Protein AF-A0A559KFC4-F1 (afdb_monomer_lite)

Foldseek 3Di:
DVVVQWDWDDDDDDPQKPFPDWTWTAGPNDIDIDGHQTWGDDPQGIDTDPDDPVQQPAWDDDPNDTDTDGDVLSVLLVLVRDPPSPVSNVVSLCCCQPVVPDDDLVSLVVSLVDGDDPVSNVVSVVSSVNNPD

Secondary structure (DSSP, 8-state):
-GGGSSEEE-----TTB--SEEEEEEETTEEEEEEES-EEEETTEEEE----GGG--EEEEETTEEEEE--HHHHHHHHHHSTT-HHHHHHHHHHHHHH-----HHHHHHHHHS---HHHHHHHHHHHHHHH-

Radius of gyration: 16.33 Å; chains: 1; bounding box: 37×38×44 Å

Organism: NCBI:txid2163881

InterPro domains:
  IPR043519 Nucleotidyltransferase superfamily [SSF81301] (5-98)

Sequence (133 aa):
MLIDIGIDIEYAPKEPFCTKHFYHMEIEGVEVDLLGLFGIRHADGIYRLDFRQEDIAGTTWADGQAVPLSTLEDWFVLYLLIPGKQEKADLIERYWLTQGGPVRRDRLAAALQEQLPYEVQQRIDTAFVRLFN

pLDDT: mean 91.0, std 7.63, range [51.5, 98.19]

Structure (mmCIF, N/CA/C/O backbone):
data_AF-A0A559KFC4-F1
#
_entry.id   AF-A0A559KFC4-F1
#
loop_
_atom_site.group_PDB
_atom_site.id
_atom_site.type_symbol
_atom_site.label_atom_id
_atom_site.label_alt_id
_atom_site.label_comp_id
_atom_site.label_asym_id
_atom_site.label_entity_id
_atom_site.label_seq_id
_atom_site.pdbx_PDB_ins_code
_atom_site.Cartn_x
_atom_site.Cartn_y
_atom_site.Cartn_z
_atom_site.occupancy
_atom_site.B_iso_or_equiv
_atom_site.auth_seq_id
_atom_site.auth_comp_id
_atom_site.auth_asym_id
_atom_site.auth_atom_id
_atom_site.pdbx_PDB_model_num
ATOM 1 N N . MET A 1 1 ? 7.006 8.938 -25.043 1.00 51.50 1 MET A N 1
ATOM 2 C CA . MET A 1 1 ? 6.320 7.793 -24.402 1.00 51.50 1 MET A CA 1
ATOM 3 C C . MET A 1 1 ? 7.289 7.201 -23.377 1.00 51.50 1 MET A C 1
ATOM 5 O O . MET A 1 1 ? 8.478 7.377 -23.571 1.00 51.50 1 MET A O 1
ATOM 9 N N . LEU A 1 2 ? 6.853 6.575 -22.274 1.00 58.69 2 LEU A N 1
ATOM 10 C CA . LEU A 1 2 ? 7.778 6.087 -21.217 1.00 58.69 2 LEU A CA 1
ATOM 11 C C . LEU A 1 2 ? 8.867 5.123 -21.736 1.00 58.69 2 LEU A C 1
ATOM 13 O O . LEU A 1 2 ? 9.944 5.052 -21.162 1.00 58.69 2 LEU A O 1
ATOM 17 N N . ILE A 1 3 ? 8.621 4.465 -22.872 1.00 61.69 3 ILE A N 1
ATOM 18 C CA . ILE A 1 3 ? 9.613 3.649 -23.591 1.00 61.69 3 ILE A CA 1
ATOM 19 C C . ILE A 1 3 ? 10.822 4.445 -24.116 1.00 61.69 3 ILE A C 1
ATOM 21 O O . ILE A 1 3 ? 11.827 3.852 -24.476 1.00 61.69 3 ILE A O 1
ATOM 25 N N . ASP A 1 4 ? 10.722 5.775 -24.200 1.00 74.62 4 ASP A N 1
ATOM 26 C CA . ASP A 1 4 ? 11.777 6.632 -24.750 1.00 74.62 4 ASP A CA 1
ATOM 27 C C . ASP A 1 4 ? 12.831 6.995 -23.690 1.00 74.62 4 ASP A C 1
ATOM 29 O O . ASP A 1 4 ? 13.856 7.580 -24.031 1.00 74.62 4 ASP A O 1
ATOM 33 N N . ILE A 1 5 ? 12.571 6.692 -22.410 1.00 80.81 5 ILE A N 1
ATOM 34 C CA . ILE A 1 5 ? 13.436 7.066 -21.277 1.00 80.81 5 ILE A CA 1
ATOM 35 C C . ILE A 1 5 ? 14.004 5.867 -20.510 1.00 80.81 5 ILE A C 1
ATOM 37 O O . ILE A 1 5 ? 14.749 6.065 -19.557 1.00 80.81 5 ILE A O 1
ATOM 41 N N . GLY A 1 6 ? 13.664 4.638 -20.899 1.00 78.38 6 GLY A N 1
ATOM 42 C CA . GLY A 1 6 ? 14.098 3.433 -20.199 1.00 78.38 6 GLY A CA 1
ATOM 43 C C . GLY A 1 6 ? 14.190 2.224 -21.116 1.00 78.38 6 GLY A C 1
ATOM 44 O O . GLY A 1 6 ? 13.678 2.230 -22.236 1.00 78.38 6 GLY A O 1
ATOM 45 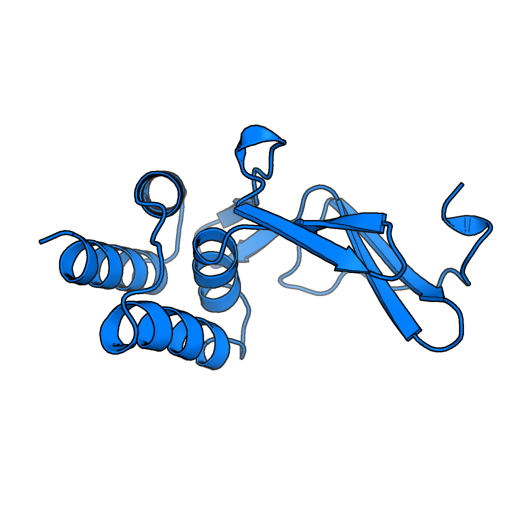N N . ILE A 1 7 ? 14.855 1.183 -20.627 1.00 78.69 7 ILE A N 1
ATOM 46 C CA . ILE A 1 7 ? 14.949 -0.106 -21.314 1.00 78.69 7 ILE A CA 1
ATOM 47 C C . ILE A 1 7 ? 13.827 -0.994 -20.781 1.00 78.69 7 ILE A C 1
ATOM 49 O O . ILE A 1 7 ? 13.792 -1.268 -19.585 1.00 78.69 7 ILE A O 1
ATOM 53 N N . ASP A 1 8 ? 12.915 -1.419 -21.658 1.00 79.56 8 ASP A N 1
ATOM 54 C CA . ASP A 1 8 ? 11.875 -2.394 -21.317 1.00 79.56 8 ASP A CA 1
ATOM 55 C C . ASP A 1 8 ? 12.519 -3.764 -21.090 1.00 79.56 8 ASP A C 1
ATOM 57 O O . ASP A 1 8 ? 13.247 -4.275 -21.949 1.00 79.56 8 ASP A O 1
ATOM 61 N N . ILE A 1 9 ? 12.275 -4.339 -19.919 1.00 78.25 9 ILE A N 1
ATOM 62 C CA . ILE A 1 9 ? 12.781 -5.650 -19.540 1.00 78.25 9 ILE A CA 1
ATOM 63 C C . ILE A 1 9 ? 11.603 -6.611 -19.589 1.00 78.25 9 ILE A C 1
ATOM 65 O O . ILE A 1 9 ? 10.615 -6.453 -18.869 1.00 78.25 9 ILE A O 1
ATOM 69 N N . GLU A 1 10 ? 11.721 -7.643 -20.425 1.00 75.94 10 GLU A N 1
ATOM 70 C CA . GLU A 1 10 ? 10.697 -8.676 -20.522 1.00 75.94 10 GLU A CA 1
ATOM 71 C C . GLU A 1 10 ? 10.491 -9.331 -19.150 1.00 75.94 10 GLU A C 1
ATOM 73 O O . GLU A 1 10 ? 11.382 -9.986 -18.603 1.00 75.94 10 GLU A O 1
ATOM 78 N N . TYR A 1 11 ? 9.300 -9.137 -18.587 1.00 74.31 11 TYR A N 1
ATOM 79 C CA . TYR A 1 11 ? 8.955 -9.622 -17.261 1.00 74.31 11 TYR A CA 1
ATOM 80 C C . TYR A 1 11 ? 7.656 -10.417 -17.313 1.00 74.31 11 TYR A C 1
ATOM 82 O O . TYR A 1 11 ? 6.596 -9.913 -17.691 1.00 74.31 11 TYR A O 1
ATOM 90 N N . ALA A 1 12 ? 7.730 -11.685 -16.916 1.00 75.06 12 ALA A N 1
ATOM 91 C CA . ALA A 1 12 ? 6.559 -12.544 -16.860 1.00 75.06 12 ALA A CA 1
ATOM 92 C C . ALA A 1 12 ? 5.704 -12.215 -15.621 1.00 75.06 12 ALA A C 1
ATOM 94 O O . ALA A 1 12 ? 6.253 -12.063 -14.525 1.00 75.06 12 ALA A O 1
ATOM 95 N N . PRO A 1 13 ? 4.363 -12.166 -15.742 1.00 74.25 13 PRO A N 1
ATOM 96 C CA . PRO A 1 13 ? 3.480 -12.060 -14.589 1.00 74.25 13 PRO A CA 1
ATOM 97 C C . PRO A 1 13 ? 3.798 -13.139 -13.553 1.00 74.25 13 PRO A C 1
ATOM 99 O O . PRO A 1 13 ? 3.965 -14.314 -13.888 1.00 74.25 13 PRO A O 1
ATOM 102 N N . LYS A 1 14 ? 3.866 -12.740 -12.284 1.00 86.38 14 LYS A N 1
ATOM 103 C CA . LYS A 1 14 ? 4.208 -13.626 -11.174 1.00 86.38 14 LYS A CA 1
ATOM 104 C C . LYS A 1 14 ? 3.034 -13.720 -10.215 1.00 86.38 14 LYS A C 1
ATOM 106 O O . LYS A 1 14 ? 2.586 -12.705 -9.695 1.00 86.38 14 LYS A O 1
ATOM 111 N N . GLU A 1 15 ? 2.569 -14.930 -9.922 1.00 89.69 15 GLU A N 1
ATOM 112 C CA . GLU A 1 15 ? 1.588 -15.132 -8.850 1.00 89.69 15 GLU A CA 1
ATOM 113 C C . GLU A 1 15 ? 2.161 -14.644 -7.499 1.00 89.69 15 GLU A C 1
ATOM 115 O O . GLU A 1 15 ? 3.349 -14.850 -7.224 1.00 89.69 15 GLU A O 1
ATOM 120 N N . PRO A 1 16 ? 1.354 -13.996 -6.638 1.00 95.31 16 PRO A N 1
ATOM 121 C CA . PRO A 1 16 ? -0.097 -13.786 -6.750 1.00 95.31 16 PRO A CA 1
ATOM 122 C C . PRO A 1 16 ? -0.517 -12.487 -7.471 1.00 95.31 16 PRO A C 1
ATOM 124 O O . PRO A 1 16 ? -1.679 -12.078 -7.401 1.00 95.31 16 PRO A O 1
ATOM 127 N N . PHE A 1 17 ? 0.410 -11.782 -8.119 1.00 95.06 17 PHE A N 1
ATOM 128 C CA . PHE A 1 17 ? 0.136 -10.481 -8.719 1.00 95.06 17 PHE A CA 1
ATOM 129 C C . PHE A 1 17 ? -0.715 -10.625 -9.986 1.00 95.06 17 PHE A C 1
ATOM 131 O O . PHE A 1 17 ? -0.342 -11.275 -10.957 1.00 95.06 17 PHE A O 1
ATOM 138 N N . CYS A 1 18 ? -1.872 -9.968 -9.970 1.00 93.81 18 CYS A N 1
ATOM 139 C CA . CYS A 1 18 ? -2.864 -9.924 -11.044 1.00 93.81 18 CYS A CA 1
ATOM 140 C C . CYS A 1 18 ? -2.989 -8.505 -11.631 1.00 93.81 18 CYS A C 1
ATOM 142 O O . CYS A 1 18 ? -4.089 -8.051 -11.973 1.00 93.81 18 CYS A O 1
ATOM 144 N N . THR A 1 19 ? -1.864 -7.790 -11.697 1.00 93.31 19 THR A N 1
ATOM 145 C CA . THR A 1 19 ? -1.745 -6.450 -12.283 1.00 93.31 19 THR A CA 1
ATOM 146 C C . THR A 1 19 ? -2.021 -6.509 -13.780 1.00 93.31 19 THR A C 1
ATOM 148 O O . THR A 1 19 ? -1.443 -7.331 -14.487 1.00 93.31 19 THR A O 1
ATOM 151 N N . LYS A 1 20 ? -2.915 -5.648 -14.279 1.00 91.12 20 LYS A N 1
ATOM 152 C CA . LYS A 1 20 ? -3.327 -5.693 -15.693 1.00 91.12 20 LYS A CA 1
ATOM 153 C C . LYS A 1 20 ? -2.266 -5.122 -16.635 1.00 91.12 20 LYS A C 1
ATOM 155 O O . LYS A 1 20 ? -2.105 -5.622 -17.743 1.00 91.12 20 LYS A O 1
ATOM 160 N N . HIS A 1 21 ? -1.590 -4.063 -16.206 1.00 90.56 21 HIS A N 1
ATOM 161 C CA . HIS A 1 21 ? -0.541 -3.398 -16.968 1.00 90.56 21 HIS A CA 1
ATOM 162 C C . HIS A 1 21 ? 0.711 -3.353 -16.101 1.00 90.56 21 HIS A C 1
ATOM 164 O O . HIS A 1 21 ? 0.758 -2.602 -15.132 1.00 90.56 21 HIS A O 1
ATOM 170 N N . PHE A 1 22 ? 1.686 -4.198 -16.415 1.00 90.12 22 P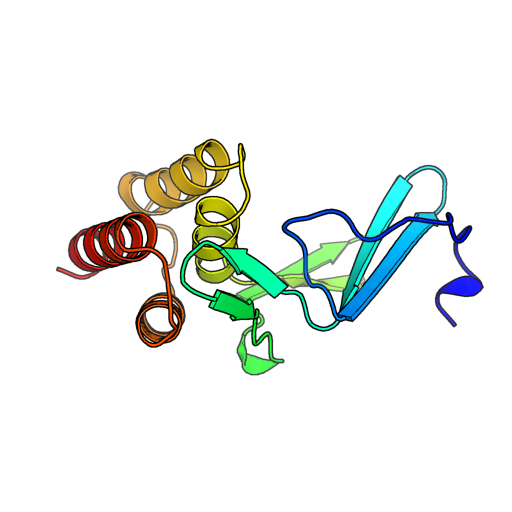HE A N 1
ATOM 171 C CA . PHE A 1 22 ? 2.954 -4.276 -15.703 1.00 90.12 22 PHE A CA 1
ATOM 172 C C . PHE A 1 22 ? 4.083 -4.044 -16.700 1.00 90.12 22 PHE A C 1
ATOM 174 O O . PHE A 1 22 ? 4.113 -4.708 -17.735 1.00 90.12 22 PHE A O 1
ATOM 181 N N . TYR A 1 23 ? 4.984 -3.121 -16.379 1.00 88.88 23 TYR A N 1
ATOM 182 C CA . TYR A 1 23 ? 6.218 -2.896 -17.125 1.00 88.88 23 TYR A CA 1
ATOM 183 C C . TYR A 1 23 ? 7.353 -2.762 -16.123 1.00 88.88 23 TYR A C 1
ATOM 185 O O . TYR A 1 23 ? 7.244 -1.970 -15.185 1.00 88.88 23 TYR A O 1
ATOM 193 N N . HIS A 1 24 ? 8.414 -3.528 -16.331 1.00 89.94 24 HIS A N 1
ATOM 194 C CA . HIS A 1 24 ? 9.648 -3.403 -15.575 1.00 89.94 24 HIS A CA 1
ATOM 195 C C . HIS A 1 24 ? 10.669 -2.722 -16.474 1.00 89.94 24 HIS A C 1
ATOM 197 O O . HIS A 1 24 ? 10.867 -3.138 -17.615 1.00 89.94 24 HIS A O 1
ATOM 203 N N . MET A 1 25 ? 11.278 -1.650 -15.986 1.00 90.44 25 MET A N 1
ATOM 204 C CA . MET A 1 25 ? 12.229 -0.876 -16.768 1.00 90.44 25 MET A CA 1
ATOM 205 C C . MET A 1 25 ? 13.419 -0.445 -15.935 1.00 90.44 25 MET A C 1
ATOM 207 O O . MET A 1 25 ? 13.310 -0.231 -14.731 1.00 90.44 25 MET A O 1
ATOM 211 N N . GLU A 1 26 ? 14.548 -0.273 -16.606 1.00 91.19 26 GLU A N 1
ATOM 212 C CA . GLU A 1 26 ? 15.720 0.375 -16.032 1.00 91.19 26 GLU A CA 1
ATOM 213 C C . GLU A 1 26 ? 15.846 1.788 -16.611 1.00 91.19 26 GLU A C 1
ATOM 215 O O . GLU A 1 26 ? 15.867 1.971 -17.834 1.00 91.19 26 GLU A O 1
ATOM 220 N N . ILE A 1 27 ? 15.920 2.787 -15.731 1.00 90.00 27 ILE A N 1
ATOM 221 C CA . ILE A 1 27 ? 16.154 4.192 -16.073 1.00 90.00 27 ILE A CA 1
ATOM 222 C C . ILE A 1 27 ? 17.422 4.626 -15.345 1.00 90.00 27 ILE A C 1
ATOM 224 O O . ILE A 1 27 ? 17.458 4.635 -14.119 1.00 90.00 27 ILE A O 1
ATOM 228 N N . GLU A 1 28 ? 18.472 4.957 -16.097 1.00 89.50 28 GLU A N 1
ATOM 229 C CA . GLU A 1 28 ? 19.769 5.390 -15.544 1.00 89.50 28 GLU A CA 1
ATOM 230 C C . GLU A 1 28 ? 20.344 4.433 -14.470 1.00 89.50 28 GLU A C 1
ATOM 232 O O . GLU A 1 28 ? 20.945 4.865 -13.487 1.00 89.50 28 GLU A O 1
ATOM 237 N N . GLY A 1 29 ? 20.167 3.117 -14.648 1.00 89.38 29 GLY A N 1
ATOM 238 C CA . GLY A 1 29 ? 20.629 2.097 -13.696 1.00 89.38 29 GLY A CA 1
ATOM 239 C C . GLY A 1 29 ? 19.717 1.887 -12.480 1.00 89.38 29 GLY A C 1
ATOM 240 O O . GLY A 1 29 ? 20.089 1.159 -11.560 1.00 89.38 29 GLY A O 1
ATOM 241 N N . VAL A 1 30 ? 18.542 2.523 -12.449 1.00 90.88 30 VAL A N 1
ATOM 242 C CA . VAL A 1 30 ? 17.519 2.344 -11.413 1.00 90.88 30 VAL A CA 1
ATOM 243 C C . VAL A 1 30 ? 16.369 1.513 -11.966 1.00 90.88 30 VAL A C 1
ATOM 245 O O . VAL A 1 30 ? 15.758 1.872 -12.973 1.00 90.88 30 VAL A O 1
ATOM 248 N N . GLU A 1 31 ?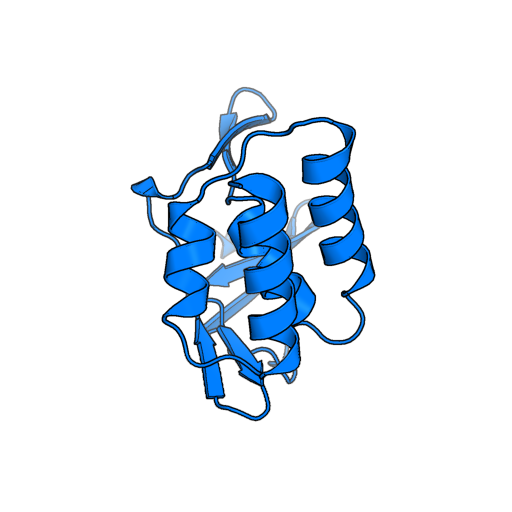 16.047 0.422 -11.277 1.00 91.88 31 GLU A N 1
ATOM 249 C CA . GLU A 1 31 ? 14.870 -0.394 -11.570 1.00 91.88 31 GLU A CA 1
ATOM 250 C C . GLU A 1 31 ? 13.583 0.342 -11.171 1.00 91.88 31 GLU A C 1
ATOM 252 O O . GLU A 1 31 ? 13.436 0.828 -10.045 1.00 91.88 31 GLU A O 1
ATOM 257 N N . VAL A 1 32 ? 12.632 0.402 -12.100 1.00 90.94 32 VAL A N 1
ATOM 258 C CA . VAL A 1 32 ? 11.334 1.051 -11.937 1.00 90.94 32 VAL A CA 1
ATOM 259 C C . VAL A 1 32 ? 10.234 0.104 -12.406 1.00 90.94 32 VAL A C 1
ATOM 261 O O . VAL A 1 32 ? 10.215 -0.338 -13.554 1.00 90.94 32 VAL A O 1
ATOM 264 N N . ASP A 1 33 ? 9.272 -0.148 -11.518 1.00 91.62 33 ASP A N 1
ATOM 265 C CA . ASP A 1 33 ? 8.052 -0.885 -11.837 1.00 91.62 33 ASP A CA 1
ATOM 266 C C . ASP A 1 33 ? 6.905 0.082 -12.122 1.00 91.62 33 ASP A C 1
ATOM 268 O O . ASP A 1 33 ? 6.516 0.891 -11.273 1.00 91.62 33 ASP A O 1
ATOM 272 N N . LEU A 1 34 ? 6.301 -0.047 -13.302 1.00 90.81 34 LEU A N 1
ATOM 273 C CA . LEU A 1 34 ? 5.048 0.616 -13.627 1.00 90.81 34 LEU A CA 1
ATOM 274 C C . LEU A 1 34 ? 3.882 -0.351 -13.439 1.00 90.81 34 LEU A C 1
ATOM 276 O O . LEU A 1 34 ? 3.746 -1.342 -14.157 1.00 90.81 34 LEU A O 1
ATOM 280 N N . LEU A 1 35 ? 3.013 -0.022 -12.481 1.00 91.62 35 LEU A N 1
ATOM 281 C CA . LEU A 1 35 ? 1.868 -0.836 -12.081 1.00 91.62 35 LEU A CA 1
ATOM 282 C C . LEU A 1 35 ? 0.557 -0.117 -12.421 1.00 91.62 35 LEU A C 1
ATOM 284 O O . LEU A 1 35 ? 0.114 0.775 -11.703 1.00 91.62 35 LEU A O 1
ATOM 288 N N . GLY A 1 36 ? -0.093 -0.521 -13.507 1.00 91.44 36 GLY A N 1
ATOM 289 C CA . GLY A 1 36 ? -1.428 -0.063 -13.881 1.00 91.44 36 GLY A CA 1
ATOM 290 C C . GLY A 1 36 ? -2.496 -1.095 -13.528 1.00 91.44 36 GLY A C 1
ATOM 291 O O . GLY A 1 36 ? -2.413 -2.257 -13.939 1.00 91.44 36 GLY A O 1
ATOM 292 N N . LEU A 1 37 ? -3.534 -0.654 -12.808 1.00 92.00 37 LEU A N 1
ATOM 293 C CA . LEU A 1 37 ? -4.624 -1.507 -12.312 1.00 92.00 37 LEU A CA 1
ATOM 294 C C . LEU A 1 37 ? -4.077 -2.684 -11.491 1.00 92.00 37 LEU A C 1
ATOM 296 O O . LEU A 1 37 ? -4.286 -3.859 -11.821 1.00 92.00 37 LEU A O 1
ATOM 300 N N . PHE A 1 38 ? -3.329 -2.333 -10.442 1.00 95.06 38 PHE A N 1
ATOM 301 C CA . PHE A 1 38 ? -2.704 -3.275 -9.524 1.00 95.06 38 PHE A CA 1
ATOM 302 C C . PHE A 1 38 ? -3.747 -4.177 -8.859 1.00 95.06 38 PHE A C 1
ATOM 304 O O . PHE A 1 38 ? -4.803 -3.721 -8.410 1.00 95.06 38 PHE A O 1
ATOM 311 N N . GLY A 1 39 ? -3.448 -5.471 -8.799 1.00 95.69 39 GLY A N 1
ATOM 312 C CA . GLY A 1 39 ? -4.311 -6.444 -8.149 1.00 95.69 39 GLY A CA 1
ATOM 313 C C . GLY A 1 39 ? -3.518 -7.609 -7.592 1.00 95.69 39 GLY A C 1
ATOM 314 O O . GLY A 1 39 ? -2.469 -7.969 -8.126 1.00 95.69 39 GLY A O 1
ATOM 315 N N . ILE A 1 40 ? -4.037 -8.214 -6.531 1.00 96.81 40 ILE A N 1
ATOM 316 C CA . ILE A 1 40 ? -3.409 -9.345 -5.859 1.00 96.81 40 ILE A CA 1
ATOM 317 C C . ILE A 1 40 ? -4.439 -10.427 -5.561 1.00 96.81 40 ILE A C 1
ATOM 319 O O . ILE A 1 40 ? -5.508 -10.163 -5.012 1.00 96.81 40 ILE A O 1
ATOM 323 N N . ARG A 1 41 ? -4.120 -11.654 -5.966 1.00 96.75 41 ARG A N 1
ATOM 324 C CA . ARG A 1 41 ? -4.949 -12.829 -5.720 1.00 96.75 41 ARG A CA 1
ATOM 325 C C . ARG A 1 41 ? -4.723 -13.357 -4.309 1.00 96.75 41 ARG A C 1
ATOM 327 O O . ARG A 1 41 ? -3.596 -13.438 -3.835 1.00 96.75 41 ARG A O 1
ATOM 334 N N . HIS A 1 42 ? -5.801 -13.781 -3.673 1.00 95.69 42 HIS A N 1
ATOM 335 C CA . HIS A 1 42 ? -5.803 -14.504 -2.407 1.00 95.69 42 HIS A CA 1
ATOM 336 C C . HIS A 1 42 ? -6.881 -15.598 -2.443 1.00 95.69 42 HIS A C 1
ATOM 338 O O . HIS A 1 42 ? -7.566 -15.770 -3.452 1.00 95.69 42 HIS A O 1
ATOM 344 N N . ALA A 1 43 ? -7.018 -16.359 -1.353 1.00 93.69 43 ALA A N 1
ATOM 345 C CA . ALA A 1 43 ? -7.939 -17.497 -1.279 1.00 93.69 43 ALA A CA 1
ATOM 346 C C . ALA A 1 43 ? -9.394 -17.116 -1.607 1.00 93.69 43 ALA A C 1
ATOM 348 O O . ALA A 1 43 ? -10.082 -17.858 -2.302 1.00 93.69 43 ALA A O 1
ATOM 349 N N . ASP A 1 44 ? -9.826 -15.938 -1.159 1.00 95.50 44 ASP A N 1
ATOM 350 C CA . ASP A 1 44 ? -11.200 -15.466 -1.350 1.00 95.50 44 ASP A CA 1
ATOM 351 C C . ASP A 1 44 ? -11.424 -14.640 -2.624 1.00 95.50 44 ASP A C 1
ATOM 353 O O . ASP A 1 44 ? -12.551 -14.243 -2.876 1.00 95.50 44 ASP A O 1
ATOM 357 N N . GLY A 1 45 ? -10.412 -14.365 -3.454 1.00 95.69 45 GLY A N 1
ATOM 358 C CA . GLY A 1 45 ? -10.626 -13.561 -4.662 1.00 95.69 45 GLY A CA 1
ATOM 359 C C . GLY A 1 45 ? -9.415 -12.767 -5.133 1.00 95.69 45 GLY A C 1
ATOM 360 O O . GLY A 1 45 ? -8.270 -13.207 -5.021 1.00 95.69 45 GLY A O 1
ATOM 361 N N . ILE A 1 46 ? -9.683 -11.611 -5.741 1.00 96.06 46 ILE A N 1
ATOM 362 C CA . ILE A 1 46 ? -8.660 -10.660 -6.180 1.00 96.06 46 ILE A CA 1
ATOM 363 C C . ILE A 1 46 ? -8.988 -9.311 -5.557 1.00 96.06 46 ILE A C 1
ATOM 365 O O . ILE A 1 46 ? -9.978 -8.689 -5.938 1.00 96.06 46 ILE A O 1
ATOM 369 N N . TYR A 1 47 ? -8.112 -8.830 -4.685 1.00 97.00 47 TYR A N 1
ATOM 370 C CA . TYR A 1 47 ? -8.149 -7.448 -4.232 1.00 97.00 47 TYR A CA 1
ATOM 371 C C . TYR A 1 47 ? -7.575 -6.547 -5.327 1.00 97.00 47 TYR A C 1
ATOM 373 O O . TYR A 1 47 ? -6.503 -6.834 -5.874 1.00 97.00 47 TYR A O 1
ATOM 381 N N . ARG A 1 48 ? -8.274 -5.461 -5.665 1.00 95.25 48 ARG A N 1
ATOM 382 C CA . ARG A 1 48 ? -7.814 -4.463 -6.640 1.00 95.25 48 ARG A CA 1
ATOM 383 C C . ARG A 1 48 ? -7.648 -3.121 -5.958 1.00 95.25 48 ARG A C 1
ATOM 385 O O . ARG A 1 48 ? -8.557 -2.654 -5.285 1.00 95.25 48 ARG A O 1
ATOM 392 N N . LEU A 1 49 ? -6.499 -2.490 -6.180 1.00 93.25 49 LEU A N 1
ATOM 393 C CA . LEU A 1 49 ? -6.290 -1.130 -5.712 1.00 93.25 49 LEU A CA 1
ATOM 394 C C . LEU A 1 49 ? -7.075 -0.165 -6.613 1.00 93.25 49 LEU A C 1
ATOM 396 O O . LEU A 1 49 ? -6.698 0.048 -7.767 1.00 93.25 49 LEU A O 1
ATOM 400 N N . ASP A 1 50 ? -8.147 0.420 -6.080 1.00 88.69 50 ASP A N 1
ATOM 401 C CA . ASP A 1 50 ? -8.839 1.561 -6.688 1.00 88.69 50 ASP A CA 1
ATOM 402 C C . ASP A 1 50 ? -8.137 2.849 -6.239 1.00 88.69 50 ASP A C 1
ATOM 404 O O . ASP A 1 50 ? -8.447 3.420 -5.190 1.00 88.69 50 ASP A O 1
ATOM 408 N N . PHE A 1 51 ? -7.093 3.222 -6.982 1.00 88.50 51 PHE A N 1
ATOM 409 C CA . PHE A 1 51 ? -6.322 4.441 -6.752 1.00 88.50 51 PHE A CA 1
ATOM 410 C C . PHE A 1 51 ? -6.823 5.550 -7.672 1.00 88.50 51 PHE A C 1
ATOM 412 O O . PHE A 1 51 ? -6.709 5.448 -8.899 1.00 88.50 51 PHE A O 1
ATOM 419 N N . ARG A 1 52 ? -7.353 6.617 -7.075 1.00 90.31 52 ARG A N 1
ATOM 420 C CA . ARG A 1 52 ? -7.887 7.775 -7.792 1.00 90.31 52 ARG A CA 1
ATOM 421 C C . ARG A 1 52 ? -7.157 9.053 -7.406 1.00 90.31 52 ARG A C 1
ATOM 423 O O . ARG A 1 52 ? -6.370 9.091 -6.466 1.00 90.31 52 ARG A O 1
ATOM 430 N N . GLN A 1 53 ? -7.413 10.128 -8.143 1.00 89.38 53 GLN A N 1
ATOM 431 C CA . GLN A 1 53 ? -6.747 11.408 -7.899 1.00 89.38 53 GLN A CA 1
ATOM 432 C C . GLN A 1 53 ? -7.073 11.965 -6.501 1.00 89.38 53 GLN A C 1
ATOM 434 O O . GLN A 1 53 ? -6.208 12.541 -5.846 1.00 89.38 53 GLN A O 1
ATOM 439 N N . GLU A 1 54 ? -8.297 11.755 -6.025 1.00 89.44 54 GLU A N 1
ATOM 440 C CA . GLU A 1 54 ? -8.757 12.081 -4.672 1.00 89.44 54 GLU A CA 1
ATOM 441 C C . GLU A 1 54 ? -8.085 11.249 -3.560 1.00 89.44 54 GLU A C 1
ATOM 443 O O . GLU A 1 54 ? -8.161 11.600 -2.379 1.00 89.44 54 GLU A O 1
ATOM 448 N N . ASP A 1 55 ? -7.392 10.168 -3.924 1.00 88.31 55 ASP A N 1
ATOM 449 C CA . ASP A 1 55 ? -6.673 9.297 -2.994 1.00 88.31 55 ASP A CA 1
ATOM 450 C C . ASP A 1 55 ? -5.194 9.671 -2.837 1.00 88.31 55 ASP A C 1
ATOM 452 O O . ASP A 1 55 ? -4.490 9.058 -2.035 1.00 88.31 55 ASP A O 1
ATOM 456 N N . ILE A 1 56 ? -4.711 10.698 -3.548 1.00 91.69 56 ILE A N 1
ATOM 457 C CA . ILE A 1 56 ? -3.346 11.208 -3.377 1.00 91.69 56 ILE A CA 1
ATOM 458 C C . ILE A 1 56 ? -3.191 11.721 -1.939 1.00 91.69 56 ILE A C 1
ATOM 460 O O . ILE A 1 56 ? -3.774 12.731 -1.546 1.00 91.69 56 ILE A O 1
ATOM 464 N N . ALA A 1 57 ? -2.387 11.011 -1.147 1.00 87.81 57 ALA A N 1
ATOM 465 C CA . ALA A 1 57 ? -2.199 11.260 0.283 1.00 87.81 57 ALA A CA 1
ATOM 466 C C . ALA A 1 57 ? -1.373 12.521 0.562 1.00 87.81 57 ALA A C 1
ATOM 468 O O . ALA A 1 57 ? -1.427 13.101 1.645 1.00 87.81 57 ALA A O 1
ATOM 469 N N . GLY A 1 58 ? -0.574 12.916 -0.420 1.00 90.06 58 GLY A N 1
ATOM 470 C CA . GLY A 1 58 ? 0.316 14.053 -0.356 1.00 90.06 58 GLY A CA 1
ATOM 471 C C . GLY A 1 58 ? 1.269 14.052 -1.536 1.00 90.06 58 GLY A C 1
ATOM 472 O O . GLY A 1 58 ? 1.203 13.199 -2.425 1.00 90.06 58 GLY A O 1
ATOM 473 N N . THR A 1 59 ? 2.180 15.013 -1.511 1.00 91.44 59 THR A N 1
ATOM 474 C CA . THR A 1 59 ? 3.164 15.214 -2.567 1.00 91.44 59 THR A CA 1
ATOM 475 C C . THR A 1 59 ? 4.536 15.324 -1.924 1.00 91.44 59 THR A C 1
ATOM 477 O O . THR A 1 59 ? 4.716 16.097 -0.983 1.00 91.44 59 THR A O 1
ATOM 480 N N . THR A 1 60 ? 5.505 14.572 -2.438 1.00 93.75 60 THR A N 1
ATOM 481 C CA . THR A 1 60 ? 6.925 14.821 -2.169 1.00 93.75 60 THR A CA 1
ATOM 482 C C . THR A 1 60 ? 7.561 15.547 -3.350 1.00 93.75 60 THR A C 1
ATOM 484 O O . THR A 1 60 ? 7.003 15.573 -4.445 1.00 93.75 60 THR A O 1
ATOM 487 N N . TRP A 1 61 ? 8.720 16.155 -3.137 1.00 93.62 61 TRP A N 1
ATOM 488 C CA . TRP A 1 61 ? 9.444 16.873 -4.179 1.00 93.62 61 TRP A CA 1
ATOM 489 C C . TRP A 1 61 ? 10.729 16.129 -4.521 1.00 93.62 61 TRP A C 1
ATOM 491 O O . TRP A 1 61 ? 11.519 15.819 -3.631 1.00 93.62 61 TRP A O 1
ATOM 501 N N . ALA A 1 62 ? 10.939 15.876 -5.808 1.00 90.56 62 ALA A N 1
ATOM 502 C CA . ALA A 1 62 ? 12.181 15.342 -6.355 1.00 90.56 62 ALA A CA 1
ATOM 503 C C . ALA A 1 62 ? 12.604 16.245 -7.517 1.00 90.56 62 ALA A C 1
ATOM 505 O O . ALA A 1 62 ? 11.811 16.472 -8.425 1.00 90.56 62 ALA A O 1
ATOM 506 N N . ASP A 1 63 ? 13.797 16.838 -7.441 1.00 90.19 63 ASP A N 1
ATOM 507 C CA . ASP A 1 63 ? 14.341 17.766 -8.449 1.00 90.19 63 ASP A CA 1
ATOM 508 C C . ASP A 1 63 ? 13.373 18.879 -8.893 1.00 90.19 63 ASP A C 1
ATOM 510 O O . ASP A 1 63 ? 13.274 19.246 -10.061 1.00 90.19 63 ASP A O 1
ATOM 514 N N . GLY A 1 64 ? 12.623 19.430 -7.932 1.00 92.00 64 GLY A N 1
ATOM 515 C CA . GLY A 1 64 ? 11.637 20.488 -8.181 1.00 92.00 64 GLY A CA 1
ATOM 516 C C . GLY A 1 64 ? 10.332 20.007 -8.824 1.00 92.00 64 GLY A C 1
ATOM 517 O O . GLY A 1 64 ? 9.425 20.814 -9.017 1.00 92.00 64 GLY A O 1
ATOM 518 N N . GLN A 1 65 ? 10.196 18.708 -9.096 1.00 94.25 65 GLN A N 1
ATOM 519 C CA . GLN A 1 65 ? 8.972 18.087 -9.581 1.00 94.25 65 GLN A CA 1
ATOM 520 C C . GLN A 1 65 ? 8.146 17.524 -8.420 1.00 94.25 65 GLN A C 1
ATOM 522 O O . GLN A 1 65 ? 8.651 16.856 -7.515 1.00 94.25 65 GLN A O 1
ATOM 527 N N . ALA A 1 66 ? 6.843 17.788 -8.470 1.00 93.69 66 ALA A N 1
ATOM 528 C CA . ALA A 1 66 ? 5.861 17.232 -7.551 1.00 93.69 66 ALA A CA 1
ATOM 529 C C . ALA A 1 66 ? 5.606 15.749 -7.872 1.00 93.69 66 ALA A C 1
ATOM 531 O O . ALA A 1 66 ? 5.199 15.425 -8.991 1.00 93.69 66 ALA A O 1
ATOM 532 N N . VAL A 1 67 ? 5.801 14.874 -6.883 1.00 93.25 67 VAL A N 1
ATOM 533 C CA . VAL A 1 67 ? 5.555 13.428 -6.962 1.00 93.25 67 VAL A CA 1
ATOM 534 C C . VAL A 1 67 ? 4.390 13.062 -6.034 1.00 93.25 67 VAL A C 1
ATOM 536 O O . VAL A 1 67 ? 4.531 13.183 -4.812 1.00 93.25 67 VAL A O 1
ATOM 539 N N . PRO A 1 68 ? 3.237 12.632 -6.577 1.00 93.94 68 PRO A N 1
ATOM 540 C CA . PRO A 1 68 ? 2.095 12.224 -5.770 1.00 93.94 68 PRO A CA 1
ATOM 541 C C . PRO A 1 68 ? 2.374 10.897 -5.061 1.00 93.94 68 PRO A C 1
ATOM 543 O O . PRO A 1 68 ? 2.988 9.992 -5.625 1.00 93.94 68 PRO A O 1
ATOM 546 N N . LEU A 1 69 ? 1.894 10.777 -3.828 1.00 93.31 69 LEU A N 1
ATOM 547 C CA . LEU A 1 69 ? 2.070 9.591 -2.996 1.00 93.31 69 LEU A CA 1
ATOM 548 C C . LEU A 1 69 ? 0.731 8.894 -2.736 1.00 93.31 69 LEU A C 1
ATOM 550 O O . LEU A 1 69 ? -0.289 9.545 -2.506 1.00 93.31 69 LEU A O 1
ATOM 554 N N . SER A 1 70 ? 0.757 7.560 -2.736 1.00 93.50 70 SER A N 1
ATOM 555 C CA . SER A 1 70 ? -0.362 6.729 -2.276 1.00 93.50 70 SER A CA 1
ATOM 556 C C . SER A 1 70 ? -0.505 6.788 -0.753 1.00 93.50 70 SER A C 1
ATOM 558 O O . SER A 1 70 ? 0.444 7.132 -0.044 1.00 93.50 70 SER A O 1
ATOM 560 N N . THR A 1 71 ? -1.679 6.422 -0.240 1.00 94.25 71 THR A N 1
ATOM 561 C CA . THR A 1 71 ? -1.935 6.380 1.206 1.00 94.25 71 THR A CA 1
ATOM 562 C C . THR A 1 71 ? -1.188 5.230 1.891 1.00 94.25 71 THR A C 1
ATOM 564 O O . THR A 1 71 ? -0.881 4.208 1.265 1.00 94.25 71 THR A O 1
ATOM 567 N N . LEU A 1 72 ? -0.884 5.386 3.185 1.00 95.12 72 LEU A N 1
ATOM 568 C CA . LEU A 1 72 ? -0.296 4.303 3.983 1.00 95.12 72 LEU A CA 1
ATOM 569 C C . LEU A 1 72 ? -1.307 3.180 4.223 1.00 95.12 72 LEU A C 1
ATOM 571 O O . LEU A 1 72 ? -0.912 2.029 4.350 1.00 95.12 72 LEU A O 1
ATOM 575 N N . GLU A 1 73 ? -2.594 3.505 4.259 1.00 96.12 73 GLU A N 1
ATOM 576 C CA . GLU A 1 73 ? -3.702 2.569 4.421 1.00 96.12 73 GLU A CA 1
ATOM 577 C C . GLU A 1 73 ? -3.776 1.593 3.251 1.00 96.12 73 GLU A C 1
ATOM 579 O O . GLU A 1 73 ? -3.864 0.385 3.468 1.00 96.12 73 GLU A O 1
ATOM 584 N N . ASP A 1 74 ? -3.651 2.093 2.020 1.00 95.81 74 ASP A N 1
ATOM 585 C CA . ASP A 1 74 ? -3.590 1.240 0.834 1.00 95.81 74 ASP A CA 1
ATOM 586 C C . ASP A 1 74 ? -2.393 0.292 0.913 1.00 95.81 74 ASP A C 1
ATOM 588 O O . ASP A 1 74 ? -2.535 -0.919 0.744 1.00 95.81 74 ASP A O 1
ATOM 592 N N . TRP A 1 75 ? -1.212 0.823 1.243 1.00 96.44 75 TRP A N 1
ATOM 593 C CA . TRP A 1 75 ? -0.010 0.006 1.389 1.00 96.44 75 TRP A CA 1
ATOM 594 C C . TRP A 1 75 ? -0.111 -1.000 2.533 1.00 96.44 75 TRP A C 1
ATOM 596 O O . TRP A 1 75 ? 0.380 -2.116 2.392 1.00 96.44 75 TRP A O 1
ATOM 606 N N . PHE A 1 76 ? -0.763 -0.650 3.639 1.00 97.56 76 PHE A N 1
ATOM 607 C CA . PHE A 1 76 ? -1.005 -1.559 4.753 1.00 97.56 76 PHE A CA 1
ATOM 608 C C . PHE A 1 76 ? -1.820 -2.773 4.303 1.00 97.56 76 PHE A C 1
ATOM 610 O O . PHE A 1 76 ? -1.376 -3.905 4.493 1.00 97.56 76 PHE A O 1
ATOM 617 N N . VAL A 1 77 ? -2.951 -2.552 3.627 1.00 97.31 77 VAL A N 1
ATOM 618 C CA . VAL A 1 77 ? -3.796 -3.636 3.098 1.00 97.31 77 VAL A CA 1
ATOM 619 C C . VAL A 1 77 ? -3.029 -4.477 2.075 1.00 97.31 77 VAL A C 1
ATOM 621 O O . VAL A 1 77 ? -3.025 -5.706 2.156 1.00 97.31 77 VAL A O 1
ATOM 624 N N . LEU A 1 78 ? -2.313 -3.834 1.148 1.00 97.06 78 LEU A N 1
ATOM 625 C CA . LEU A 1 78 ? -1.515 -4.542 0.149 1.00 97.06 78 LEU A CA 1
ATOM 626 C C . LEU A 1 78 ? -0.408 -5.391 0.785 1.00 97.06 78 LEU A C 1
ATOM 628 O O . LEU A 1 78 ? -0.230 -6.542 0.398 1.00 97.06 78 LEU A O 1
ATOM 632 N N . TYR A 1 79 ? 0.315 -4.879 1.782 1.00 98.06 79 TYR A N 1
ATOM 633 C CA . TYR A 1 79 ? 1.375 -5.636 2.451 1.00 98.06 79 TYR A CA 1
ATOM 634 C C . TYR A 1 79 ? 0.861 -6.804 3.291 1.00 98.06 79 TYR A C 1
ATOM 636 O O . TYR A 1 79 ? 1.586 -7.787 3.446 1.00 98.06 79 TYR A O 1
ATOM 644 N N . LEU A 1 80 ? -0.376 -6.741 3.792 1.00 97.62 80 LEU A N 1
ATOM 645 C CA . LEU A 1 80 ? -1.021 -7.900 4.410 1.00 97.62 80 LEU A CA 1
ATOM 646 C C . LEU A 1 80 ? -1.292 -9.009 3.385 1.00 97.62 80 LEU A C 1
ATOM 648 O O . LEU A 1 80 ? -1.142 -10.187 3.710 1.00 97.62 80 LEU A O 1
ATOM 652 N N . LEU A 1 81 ? -1.641 -8.635 2.151 1.00 97.12 81 LEU A N 1
ATOM 653 C CA . LEU A 1 81 ? -1.960 -9.562 1.064 1.00 97.12 81 LEU A CA 1
ATOM 654 C C . LEU A 1 81 ? -0.720 -10.099 0.331 1.00 97.12 81 LEU A C 1
ATOM 656 O O . LEU A 1 81 ? -0.766 -11.207 -0.199 1.00 97.12 81 LEU A O 1
ATOM 660 N N . ILE A 1 82 ? 0.387 -9.349 0.284 1.00 96.00 82 ILE A N 1
ATOM 661 C CA . ILE A 1 82 ? 1.622 -9.786 -0.381 1.00 96.00 82 ILE A CA 1
ATOM 662 C C . ILE A 1 82 ? 2.354 -10.823 0.493 1.00 96.00 82 ILE A C 1
ATOM 664 O O . ILE A 1 82 ? 2.769 -10.509 1.616 1.00 96.00 82 ILE A O 1
ATOM 668 N N . PRO A 1 83 ? 2.591 -12.054 -0.005 1.00 93.75 83 PRO A N 1
ATOM 669 C CA . PRO A 1 83 ? 3.321 -13.069 0.747 1.00 93.75 83 PRO A CA 1
ATOM 670 C C . PRO A 1 83 ? 4.729 -12.599 1.133 1.00 93.75 83 PRO A C 1
ATOM 672 O O . PRO A 1 83 ? 5.495 -12.130 0.290 1.00 93.75 83 PRO A O 1
ATOM 675 N N . GLY A 1 84 ? 5.080 -12.737 2.413 1.00 94.88 84 GLY A N 1
ATOM 676 C CA . GLY A 1 84 ? 6.406 -12.388 2.927 1.00 94.88 84 GLY A CA 1
ATOM 677 C C . GLY A 1 84 ? 6.658 -10.887 3.096 1.00 94.88 84 GLY A C 1
ATOM 678 O O . GLY A 1 84 ? 7.813 -10.484 3.223 1.00 94.88 84 GLY A O 1
ATOM 679 N N . LYS A 1 85 ? 5.616 -10.044 3.080 1.00 96.50 85 LYS A N 1
ATOM 680 C CA . LYS A 1 85 ? 5.727 -8.590 3.309 1.00 96.50 85 LYS A CA 1
ATOM 681 C C . LYS A 1 85 ? 4.996 -8.095 4.559 1.00 96.50 85 LYS A C 1
ATOM 683 O O . LYS A 1 85 ? 4.923 -6.888 4.779 1.00 96.50 85 LYS A O 1
AT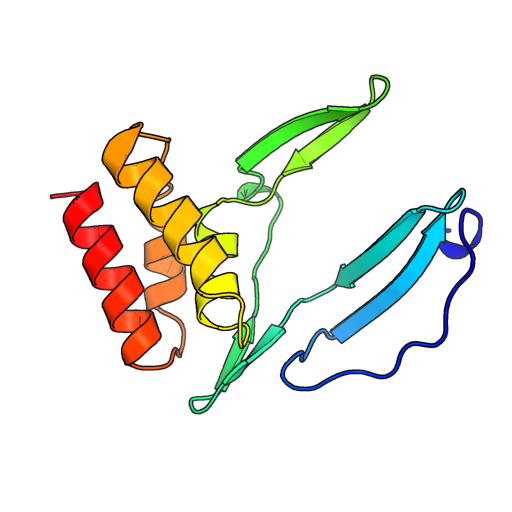OM 688 N N . GLN A 1 86 ? 4.545 -9.002 5.423 1.00 95.75 86 GLN A N 1
ATOM 689 C CA . GLN A 1 86 ? 3.804 -8.688 6.651 1.00 95.75 86 GLN A CA 1
ATOM 690 C C . GLN A 1 86 ? 4.581 -7.734 7.579 1.00 95.75 86 GLN A C 1
ATOM 692 O O . GLN A 1 86 ? 3.992 -6.830 8.161 1.00 95.75 86 GLN A O 1
ATOM 697 N N . GLU A 1 87 ? 5.915 -7.829 7.617 1.00 97.56 87 GLU A N 1
ATOM 698 C CA . GLU A 1 87 ? 6.772 -6.910 8.386 1.00 97.56 87 GLU A CA 1
ATOM 699 C C . GLU A 1 87 ? 6.595 -5.426 8.001 1.00 97.56 87 GLU A C 1
ATOM 701 O O . GLU A 1 87 ? 6.780 -4.532 8.831 1.00 97.56 87 GLU A O 1
ATOM 706 N N . LYS A 1 88 ? 6.234 -5.142 6.740 1.00 98.19 88 LYS A N 1
ATOM 707 C CA . LYS A 1 88 ? 5.983 -3.783 6.250 1.00 98.19 88 LYS A CA 1
ATOM 708 C C . LYS A 1 88 ? 4.633 -3.275 6.743 1.00 98.19 88 LYS A C 1
ATOM 710 O O . LYS A 1 88 ? 4.548 -2.119 7.149 1.00 98.19 88 LYS A O 1
ATOM 715 N N . ALA A 1 89 ? 3.620 -4.140 6.785 1.00 97.62 89 ALA A N 1
ATOM 716 C CA . ALA A 1 89 ? 2.344 -3.820 7.415 1.00 97.62 89 ALA A CA 1
ATOM 717 C C . ALA A 1 89 ? 2.533 -3.533 8.916 1.00 97.62 89 ALA A C 1
ATOM 719 O O . ALA A 1 89 ? 2.046 -2.519 9.410 1.00 97.62 89 ALA A O 1
ATOM 720 N N . ASP A 1 90 ? 3.341 -4.338 9.614 1.00 96.88 90 ASP A N 1
ATOM 721 C CA . ASP A 1 90 ? 3.656 -4.125 11.034 1.00 96.88 90 ASP A CA 1
ATOM 722 C C . ASP A 1 90 ? 4.413 -2.807 11.289 1.00 96.88 90 ASP A C 1
ATOM 724 O O . ASP A 1 90 ? 4.297 -2.205 12.358 1.00 96.88 90 ASP A O 1
ATOM 728 N N . LEU A 1 91 ? 5.241 -2.346 10.344 1.00 96.88 91 LEU A N 1
ATOM 729 C CA . LEU A 1 91 ? 5.892 -1.032 10.429 1.00 96.88 91 LEU A CA 1
ATOM 730 C C . LEU A 1 91 ? 4.874 0.109 10.345 1.00 96.88 91 LEU A C 1
ATOM 732 O O . LEU A 1 91 ? 4.955 1.042 11.143 1.00 96.88 91 LEU A O 1
ATOM 736 N N . ILE A 1 92 ? 3.924 0.018 9.414 1.00 96.56 92 ILE A N 1
ATOM 737 C CA . ILE A 1 92 ? 2.869 1.022 9.246 1.00 96.56 92 ILE A CA 1
ATOM 738 C C . ILE A 1 92 ? 1.962 1.049 10.482 1.00 96.56 92 ILE A C 1
ATOM 740 O O . ILE A 1 92 ? 1.746 2.115 11.057 1.00 96.56 92 ILE A O 1
ATOM 744 N N . GLU A 1 93 ? 1.515 -0.118 10.959 1.00 94.94 93 GLU A N 1
ATOM 745 C CA . GLU A 1 93 ? 0.666 -0.218 12.153 1.00 94.94 93 GLU A CA 1
ATOM 746 C C . GLU A 1 93 ? 1.361 0.384 13.383 1.00 94.94 93 GLU A C 1
ATOM 748 O O . GLU A 1 93 ? 0.781 1.198 14.104 1.00 94.94 93 GLU A O 1
ATOM 753 N N . ARG A 1 94 ? 2.643 0.059 13.600 1.00 94.56 94 ARG A N 1
ATOM 754 C CA . ARG A 1 94 ? 3.424 0.656 14.693 1.00 94.56 94 ARG A CA 1
ATOM 755 C C . ARG A 1 94 ? 3.566 2.162 14.553 1.00 94.56 94 ARG A C 1
ATOM 757 O O . ARG A 1 94 ? 3.493 2.855 15.566 1.00 94.56 94 ARG A O 1
ATOM 764 N N . TYR A 1 95 ? 3.802 2.672 13.348 1.00 95.06 95 TYR A N 1
ATOM 765 C CA . TYR A 1 95 ? 3.914 4.109 13.114 1.00 95.06 95 TYR A CA 1
ATOM 766 C C . TYR A 1 95 ? 2.636 4.842 13.542 1.00 95.06 95 TYR A C 1
ATOM 768 O O . TYR A 1 95 ? 2.719 5.796 14.317 1.00 95.06 95 TYR A O 1
ATOM 776 N N . TRP A 1 96 ? 1.461 4.349 13.143 1.00 94.56 96 TRP A N 1
ATOM 777 C CA . TRP A 1 96 ? 0.186 4.924 13.572 1.00 94.56 96 TRP A CA 1
ATOM 778 C C . TRP A 1 96 ? 0.006 4.879 15.094 1.00 94.56 96 TRP A C 1
ATOM 780 O O . TRP A 1 96 ? -0.302 5.899 15.706 1.00 94.56 96 TRP A O 1
ATOM 790 N N . LEU A 1 97 ? 0.273 3.729 15.720 1.00 91.00 97 LEU A N 1
ATOM 791 C CA . LEU A 1 97 ? 0.048 3.532 17.158 1.00 91.00 97 LEU A CA 1
ATOM 792 C C . LEU A 1 97 ? 1.033 4.286 18.061 1.00 91.00 97 LEU A C 1
ATOM 794 O O . LEU A 1 97 ? 0.679 4.657 19.176 1.00 91.00 97 LEU A O 1
ATOM 798 N N . THR A 1 98 ? 2.280 4.469 17.624 1.00 91.12 98 THR A N 1
ATOM 799 C CA . THR A 1 98 ? 3.348 5.019 18.482 1.00 91.12 98 THR A CA 1
ATOM 800 C C . THR A 1 98 ? 3.667 6.476 18.193 1.00 91.12 98 THR A C 1
ATOM 802 O O . THR A 1 98 ? 4.067 7.197 19.104 1.00 91.12 98 THR A O 1
ATOM 805 N N . GLN A 1 99 ? 3.504 6.914 16.944 1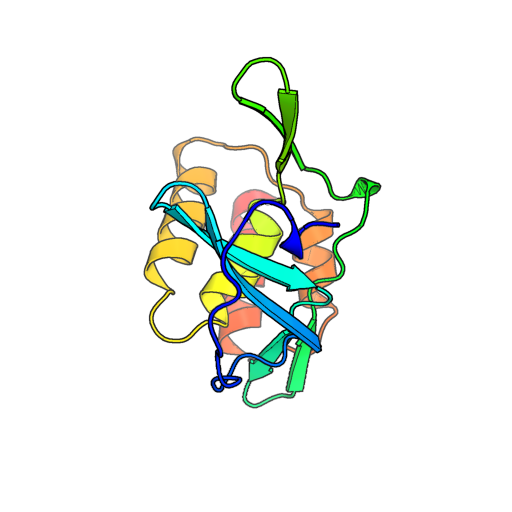.00 86.25 99 GLN A N 1
ATOM 806 C CA . GLN A 1 99 ? 3.857 8.268 16.516 1.00 86.25 99 GLN A CA 1
ATOM 807 C C . GLN A 1 99 ? 2.629 9.125 16.197 1.00 86.25 99 GLN A C 1
ATOM 809 O O . GLN A 1 99 ? 2.785 10.315 15.938 1.00 86.25 99 GLN A O 1
ATOM 814 N N . GLY A 1 100 ? 1.419 8.550 16.227 1.00 79.75 100 GLY A N 1
ATOM 815 C CA . GLY A 1 100 ? 0.177 9.282 15.970 1.00 79.75 100 GLY A CA 1
ATOM 816 C C . GLY A 1 100 ? 0.095 9.832 14.547 1.00 79.75 100 GLY A C 1
ATOM 817 O O . GLY A 1 100 ? -0.434 10.922 14.339 1.00 79.75 100 GLY A O 1
ATOM 818 N N . GLY A 1 101 ? 0.672 9.112 13.576 1.00 76.44 101 GLY A N 1
ATOM 819 C CA . GLY A 1 101 ? 0.616 9.497 12.168 1.00 76.44 101 GLY A CA 1
ATOM 820 C C . GLY A 1 101 ? -0.829 9.661 11.679 1.00 76.44 101 GLY A C 1
ATOM 821 O O . GLY A 1 101 ? -1.720 8.990 12.203 1.00 76.44 101 GLY A O 1
ATOM 822 N N . PRO A 1 102 ? -1.089 10.536 10.690 1.00 83.12 102 PRO A N 1
ATOM 823 C CA . PRO A 1 102 ? -2.436 10.721 10.165 1.00 83.12 102 PRO A CA 1
ATOM 824 C C . PRO A 1 102 ? -2.958 9.399 9.594 1.00 83.12 102 PRO A C 1
ATOM 826 O O . PRO A 1 102 ? -2.237 8.720 8.861 1.00 83.12 102 PRO A O 1
ATOM 829 N N . VAL A 1 103 ? -4.205 9.058 9.935 1.00 91.12 103 VAL A N 1
ATOM 830 C CA . VAL A 1 103 ? -4.864 7.838 9.455 1.00 91.12 103 VAL A CA 1
ATOM 831 C C . VAL A 1 103 ? -6.142 8.185 8.704 1.00 91.12 103 VAL A C 1
ATOM 833 O O . VAL A 1 103 ? -7.055 8.813 9.250 1.00 91.12 103 VAL A O 1
ATOM 836 N N . ARG A 1 104 ? -6.237 7.742 7.454 1.00 91.44 104 ARG A N 1
ATOM 837 C CA . ARG A 1 104 ? -7.434 7.864 6.622 1.00 91.44 104 ARG A CA 1
ATOM 838 C C . ARG A 1 104 ? -8.419 6.740 6.902 1.00 91.44 104 ARG A C 1
ATOM 840 O O . ARG A 1 104 ? -8.394 5.672 6.293 1.00 91.44 104 ARG A O 1
ATOM 847 N N . ARG A 1 105 ? -9.345 7.021 7.821 1.00 92.69 105 ARG A N 1
ATOM 848 C CA . ARG A 1 105 ? -10.427 6.106 8.216 1.00 92.69 105 ARG A CA 1
ATOM 849 C C . ARG A 1 105 ? -11.206 5.550 7.025 1.00 92.69 105 ARG A C 1
ATOM 851 O O . ARG A 1 105 ? -11.579 4.382 7.022 1.00 92.69 105 ARG A O 1
ATOM 858 N N . ASP A 1 106 ? -11.465 6.387 6.031 1.00 93.06 106 ASP A N 1
ATOM 859 C CA . ASP A 1 106 ? -12.259 6.038 4.861 1.00 93.06 106 ASP A CA 1
ATOM 860 C C . ASP A 1 106 ? -11.577 4.992 3.965 1.00 93.06 106 ASP A C 1
ATOM 862 O O . ASP A 1 106 ? -12.265 4.117 3.447 1.00 93.06 106 ASP A O 1
ATOM 866 N N . ARG A 1 107 ? -10.239 4.997 3.862 1.00 93.75 107 ARG A N 1
ATOM 867 C CA . ARG A 1 107 ? -9.491 3.992 3.084 1.00 93.75 107 ARG A CA 1
ATOM 868 C C . ARG A 1 107 ? -9.519 2.614 3.740 1.00 93.75 107 ARG A C 1
ATOM 870 O O . ARG A 1 107 ? -9.801 1.627 3.067 1.00 93.75 107 ARG A O 1
ATOM 877 N N . LEU A 1 108 ? -9.311 2.542 5.058 1.00 94.56 108 LEU A N 1
ATOM 878 C CA . LEU A 1 108 ? -9.440 1.274 5.791 1.00 94.56 108 LEU A CA 1
ATOM 879 C C . LEU A 1 108 ? -10.882 0.746 5.754 1.00 94.56 108 LEU A C 1
ATOM 881 O O . LEU A 1 108 ? -11.094 -0.448 5.565 1.00 94.56 108 LEU A O 1
ATOM 885 N N . ALA A 1 109 ? -11.874 1.633 5.882 1.00 94.38 109 ALA A N 1
ATOM 886 C CA . ALA A 1 109 ? -13.281 1.255 5.776 1.00 94.38 109 ALA A CA 1
ATOM 887 C C . ALA A 1 109 ? -13.638 0.728 4.378 1.00 94.38 109 ALA A C 1
ATOM 889 O O . ALA A 1 109 ? -14.356 -0.263 4.281 1.00 94.38 109 ALA A O 1
ATOM 890 N N . ALA A 1 110 ? -13.129 1.360 3.314 1.00 93.69 110 ALA A N 1
ATOM 891 C CA . ALA A 1 110 ? -13.324 0.903 1.942 1.00 93.69 110 ALA A CA 1
ATOM 892 C C . ALA A 1 110 ? -12.719 -0.489 1.724 1.00 93.69 110 ALA A C 1
ATOM 894 O O . ALA A 1 110 ? -13.40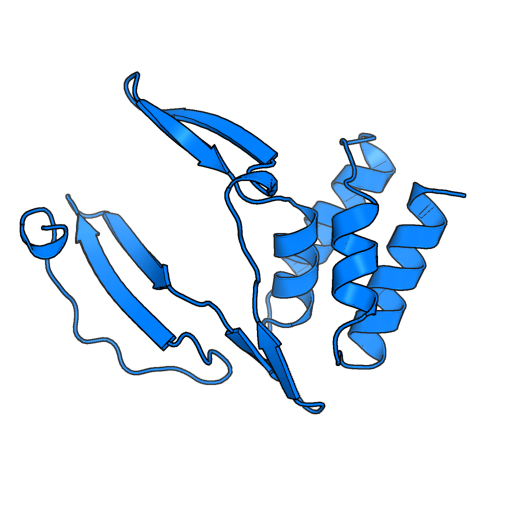0 -1.365 1.202 1.00 93.69 110 ALA A O 1
ATOM 895 N N . ALA A 1 111 ? -11.497 -0.731 2.209 1.00 94.25 111 ALA A N 1
ATOM 896 C CA . ALA A 1 111 ? -10.877 -2.052 2.131 1.00 94.25 111 ALA A CA 1
ATOM 897 C C . ALA A 1 111 ? -11.710 -3.141 2.831 1.00 94.25 111 ALA A C 1
ATOM 899 O O . ALA A 1 111 ? -11.833 -4.242 2.309 1.00 94.25 111 ALA A O 1
ATOM 900 N N . LEU A 1 112 ? -12.337 -2.835 3.973 1.00 94.81 112 LEU A N 1
ATOM 901 C CA . LEU A 1 112 ? -13.229 -3.763 4.685 1.00 94.81 112 LEU A CA 1
ATOM 902 C C . LEU A 1 112 ? -14.545 -4.064 3.944 1.00 94.81 112 LEU A C 1
ATOM 904 O O . LEU A 1 112 ? -15.232 -5.014 4.310 1.00 94.81 112 LEU A O 1
ATOM 908 N N . GLN A 1 113 ? -14.923 -3.272 2.933 1.00 94.06 113 GLN A N 1
ATOM 909 C CA . GLN A 1 113 ? -16.063 -3.596 2.063 1.00 94.06 113 GLN A CA 1
ATOM 910 C C . GLN A 1 113 ? -15.692 -4.582 0.948 1.00 94.06 113 GLN A C 1
ATOM 912 O O . GLN A 1 113 ? -16.583 -5.154 0.320 1.00 94.06 113 GLN A O 1
ATOM 917 N N . GLU A 1 114 ? -14.398 -4.779 0.693 1.00 94.38 114 GLU A N 1
ATOM 918 C CA . GLU A 1 114 ? -13.912 -5.711 -0.316 1.00 94.38 114 GLU A CA 1
ATOM 919 C C . GLU A 1 114 ? -13.858 -7.146 0.218 1.00 94.38 114 GLU A C 1
ATOM 921 O O . GLU A 1 114 ? -13.784 -7.414 1.420 1.00 94.38 114 GLU A O 1
ATOM 926 N N . GLN A 1 115 ? -13.847 -8.107 -0.704 1.00 94.81 115 GLN A N 1
ATOM 927 C CA . GLN A 1 115 ? -13.650 -9.504 -0.346 1.00 94.81 115 GLN A CA 1
ATOM 928 C C . GLN A 1 115 ? -12.181 -9.736 0.032 1.00 94.81 115 GLN A C 1
ATOM 930 O O . GLN A 1 115 ? -11.302 -9.708 -0.823 1.00 94.81 115 GLN A O 1
ATOM 935 N N . LEU A 1 116 ? -11.919 -9.987 1.315 1.00 96.88 116 LEU A N 1
ATOM 936 C CA . LEU A 1 116 ? -10.576 -10.184 1.872 1.00 96.88 116 LEU A CA 1
ATOM 937 C C . LEU A 1 116 ? -10.483 -11.502 2.659 1.00 96.88 116 LEU A C 1
ATOM 939 O O . LEU A 1 116 ? -11.498 -11.961 3.184 1.00 96.88 116 LEU A O 1
ATOM 943 N N . PRO A 1 117 ? -9.287 -12.088 2.836 1.00 97.06 117 PRO A N 1
ATOM 944 C CA . PRO A 1 117 ? -9.103 -13.193 3.770 1.00 97.06 117 PRO A CA 1
ATOM 945 C C . PRO A 1 117 ? -9.446 -12.796 5.198 1.00 97.06 117 PRO A C 1
ATOM 947 O O . PRO A 1 117 ? -9.136 -11.684 5.625 1.00 97.06 117 PRO A O 1
ATOM 950 N N . TYR A 1 118 ? -10.035 -13.727 5.952 1.00 96.69 118 TYR A N 1
ATOM 951 C CA . TYR A 1 118 ? -10.461 -13.491 7.335 1.00 96.69 118 TYR A CA 1
ATOM 952 C C . TYR A 1 118 ? -9.352 -12.877 8.199 1.00 96.69 118 TYR A C 1
ATOM 954 O O . TYR A 1 118 ? -9.581 -11.885 8.882 1.00 96.69 118 TYR A O 1
ATOM 962 N N . GLU A 1 119 ? -8.131 -13.408 8.118 1.00 95.50 119 GLU A N 1
ATOM 963 C CA . GLU A 1 119 ? -6.986 -12.905 8.889 1.00 95.50 119 GLU A CA 1
ATOM 964 C C . GLU A 1 119 ? -6.630 -11.452 8.535 1.00 95.50 119 GLU A C 1
ATOM 966 O O . GLU A 1 119 ? -6.288 -10.660 9.414 1.00 95.50 119 GLU A O 1
ATOM 971 N N . VAL A 1 120 ? -6.752 -11.083 7.256 1.00 96.88 120 VAL A N 1
ATOM 972 C CA . VAL A 1 120 ? -6.506 -9.718 6.773 1.00 96.88 120 VAL A CA 1
ATOM 973 C C . VAL A 1 120 ? -7.615 -8.784 7.253 1.00 96.88 120 VAL A C 1
ATOM 975 O O . VAL A 1 120 ? -7.305 -7.729 7.804 1.00 96.88 120 VAL A O 1
ATOM 978 N N . GLN A 1 121 ? -8.886 -9.189 7.129 1.00 97.00 121 GLN A N 1
ATOM 979 C CA . GLN A 1 121 ? -10.027 -8.428 7.657 1.00 97.00 121 GLN A CA 1
ATOM 980 C C . GLN A 1 121 ? -9.866 -8.170 9.155 1.00 97.00 121 GLN A C 1
ATOM 982 O O . GLN A 1 121 ? -9.908 -7.023 9.588 1.00 97.00 121 GLN A O 1
ATOM 987 N N . GLN A 1 122 ? -9.578 -9.214 9.940 1.00 97.06 122 GLN A N 1
ATOM 988 C CA . GLN A 1 122 ? -9.371 -9.089 11.382 1.00 97.06 122 GLN A CA 1
ATOM 989 C C . GLN A 1 122 ? -8.234 -8.131 11.735 1.00 97.06 122 GLN A C 1
ATOM 991 O O . GLN A 1 122 ? -8.338 -7.388 12.716 1.00 97.06 122 GLN A O 1
ATOM 996 N N . ARG A 1 123 ? -7.139 -8.141 10.965 1.00 96.44 123 ARG A N 1
ATOM 997 C CA . ARG A 1 123 ? -6.011 -7.229 11.181 1.00 96.44 123 ARG A CA 1
ATOM 998 C C . ARG A 1 123 ? -6.421 -5.779 10.922 1.00 96.44 123 ARG A C 1
ATOM 1000 O O . ARG A 1 123 ? -6.104 -4.917 11.739 1.00 96.44 123 ARG A O 1
ATOM 1007 N N . ILE A 1 124 ? -7.153 -5.524 9.835 1.00 96.31 124 ILE A N 1
ATOM 1008 C CA . ILE A 1 124 ? -7.649 -4.187 9.489 1.00 96.31 124 ILE A CA 1
ATOM 1009 C C . ILE A 1 124 ? -8.665 -3.705 10.529 1.00 96.31 124 ILE A C 1
ATOM 1011 O O . ILE A 1 124 ? -8.506 -2.601 11.042 1.00 96.31 124 ILE A O 1
ATOM 1015 N N . ASP A 1 125 ? -9.641 -4.533 10.911 1.00 95.81 125 ASP A N 1
ATOM 1016 C CA . ASP A 1 125 ? -10.632 -4.210 11.947 1.00 95.81 125 ASP A CA 1
ATOM 1017 C C . ASP A 1 125 ? -9.970 -3.891 13.290 1.00 95.81 125 ASP A C 1
ATOM 1019 O O . ASP A 1 125 ? -10.309 -2.906 13.948 1.00 95.81 125 ASP A O 1
ATOM 1023 N N . THR A 1 126 ? -8.988 -4.698 13.700 1.00 95.25 126 THR A N 1
ATOM 1024 C CA . THR A 1 126 ? -8.257 -4.478 14.954 1.00 95.25 126 THR A CA 1
ATOM 1025 C C . THR A 1 126 ? -7.506 -3.149 14.926 1.00 95.25 126 THR A C 1
ATOM 1027 O O . THR A 1 126 ? -7.576 -2.390 15.896 1.00 95.25 126 THR A O 1
ATOM 1030 N N . ALA A 1 127 ? -6.808 -2.848 13.827 1.00 92.94 127 ALA A N 1
ATOM 1031 C CA . ALA A 1 127 ? -6.128 -1.568 13.654 1.00 92.94 127 ALA A CA 1
ATOM 1032 C C . ALA A 1 127 ? -7.137 -0.409 13.669 1.00 92.94 127 ALA A C 1
ATOM 1034 O O . ALA A 1 127 ? -6.954 0.557 14.403 1.00 92.94 127 ALA A O 1
ATOM 1035 N N . PHE A 1 128 ? -8.249 -0.537 12.945 1.00 92.31 128 PHE A N 1
ATOM 1036 C CA . PHE A 1 128 ? -9.309 0.465 12.885 1.00 92.31 128 PHE A CA 1
ATOM 1037 C C . PHE A 1 128 ? -9.883 0.778 14.272 1.00 92.31 128 PHE A C 1
ATOM 1039 O O . PHE A 1 128 ? -9.987 1.941 14.655 1.00 92.31 128 PHE A O 1
ATOM 1046 N N . VAL A 1 129 ? -10.208 -0.252 15.058 1.00 91.88 129 VAL A N 1
ATOM 1047 C CA . VAL A 1 129 ? -10.715 -0.088 16.425 1.00 91.88 129 VAL A CA 1
ATOM 1048 C C . VAL A 1 129 ? -9.696 0.623 17.308 1.00 91.88 129 VAL A C 1
ATOM 1050 O O . VAL A 1 129 ? -10.081 1.522 18.041 1.00 91.88 129 VAL A O 1
ATOM 1053 N N . ARG A 1 130 ? -8.412 0.257 17.234 1.00 91.69 130 ARG A N 1
ATOM 1054 C CA . ARG A 1 130 ? -7.353 0.863 18.062 1.00 91.69 130 ARG A CA 1
ATOM 1055 C C . ARG A 1 130 ? -7.040 2.313 17.703 1.00 91.69 130 ARG A C 1
ATOM 1057 O O . ARG A 1 130 ? -6.548 3.046 18.550 1.00 91.69 130 ARG A O 1
ATOM 1064 N N . LEU A 1 131 ? -7.242 2.692 16.444 1.00 89.69 131 LEU A N 1
ATOM 1065 C CA . LEU A 1 131 ? -6.899 4.022 15.942 1.00 89.69 131 LEU A CA 1
ATOM 1066 C C . LEU A 1 131 ? -8.037 5.028 16.119 1.00 89.69 131 LEU A C 1
ATOM 1068 O O . LEU A 1 131 ? -7.779 6.230 16.154 1.00 89.69 131 LEU A O 1
ATOM 1072 N N . PHE A 1 132 ? -9.283 4.555 16.219 1.00 88.12 132 PHE A N 1
ATOM 1073 C CA . PHE A 1 132 ? -10.467 5.419 16.191 1.00 88.12 132 PHE A CA 1
ATOM 1074 C C . PHE A 1 132 ? -11.436 5.250 17.373 1.00 88.12 132 PHE A C 1
ATOM 1076 O O . PHE A 1 132 ? -12.443 5.960 17.394 1.00 88.12 132 PHE A O 1
ATOM 1083 N N . ASN A 1 133 ? -11.154 4.365 18.337 1.00 77.25 133 ASN A N 1
ATOM 1084 C CA . ASN A 1 133 ? -11.891 4.241 19.605 1.00 77.25 133 ASN A CA 1
ATOM 1085 C C . ASN A 1 133 ? -10.955 4.429 20.800 1.00 77.25 133 ASN A C 1
ATOM 1087 O O . ASN A 1 133 ? -11.425 5.011 21.802 1.00 77.25 133 ASN A O 1
#